Protein AF-A0A0C3A5I0-F1 (afdb_monomer_lite)

Secondary structure (DSSP, 8-state):
---SSTT-----SSPP------B-TTSPBPPGGG---TT-------B-TTSSSB------TTS--TTSS----

pLDDT: mean 86.71, std 14.87, range [47.81, 97.94]

Sequence (73 aa):
MCGFGDKDRRPLAPAVVAKMIVRREDNSIVDVDEVDCSFFLVTVDLWSADSVREMNLVMHPSSPADRCAPRSS

InterPro domains:
  IPR037525 Velvet domain [PF11754] (1-69)
  IPR037525 Velvet domain [PS51821] (1-73)
  IPR038491 Velvet domain superfamily [G3DSA:2.60.40.3960] (1-70)

Radius of gyration: 20.88 Å; chains: 1; bounding box: 53×29×53 Å

Foldseek 3Di:
DQDPDPPRDDDDPPDDDDDDFDADPVRDTDDPVVDDCVPPDDDDFAADPVRPDGDRDDDDPPPPPVPPDDPDD

Structure (mmCIF, N/CA/C/O backbone):
data_AF-A0A0C3A5I0-F1
#
_entry.id   AF-A0A0C3A5I0-F1
#
loop_
_atom_site.group_PDB
_atom_site.id
_atom_site.type_symbol
_atom_site.label_atom_id
_atom_site.label_alt_id
_atom_site.label_comp_id
_atom_site.label_asym_id
_atom_site.label_entity_id
_atom_site.label_seq_id
_atom_site.pdbx_PDB_ins_code
_atom_site.Cartn_x
_atom_site.Cartn_y
_atom_site.Cartn_z
_atom_site.occupancy
_atom_site.B_iso_or_equiv
_atom_site.auth_seq_id
_atom_site.auth_comp_id
_atom_site.auth_asym_id
_atom_site.auth_atom_id
_atom_site.pdbx_PDB_model_num
ATOM 1 N N . MET A 1 1 ? 7.188 -0.804 -18.452 1.00 78.38 1 MET A N 1
ATOM 2 C CA . MET A 1 1 ? 7.400 0.659 -18.497 1.00 78.38 1 MET A CA 1
ATOM 3 C C . MET A 1 1 ? 6.209 1.268 -19.222 1.00 78.38 1 MET A C 1
ATOM 5 O O . MET A 1 1 ? 5.893 0.777 -20.295 1.00 78.38 1 MET A O 1
ATOM 9 N N . CYS A 1 2 ? 5.544 2.269 -18.640 1.00 84.06 2 CYS A N 1
ATOM 10 C CA . CYS A 1 2 ? 4.372 2.943 -19.234 1.00 84.06 2 CYS A CA 1
ATOM 11 C C . CYS A 1 2 ? 4.751 4.074 -20.215 1.00 84.06 2 CYS A C 1
ATOM 13 O O . CYS A 1 2 ? 3.893 4.693 -20.831 1.00 84.06 2 CYS A O 1
ATOM 15 N N . GLY A 1 3 ? 6.055 4.321 -20.389 1.00 85.25 3 GLY A N 1
ATOM 16 C CA . GLY A 1 3 ? 6.585 5.341 -21.290 1.00 85.25 3 GLY A CA 1
ATOM 17 C C . GLY A 1 3 ? 6.365 6.767 -20.779 1.00 85.25 3 GLY A C 1
ATOM 18 O O . GLY A 1 3 ? 6.015 6.980 -19.623 1.00 85.25 3 GLY A O 1
ATOM 19 N N . PHE A 1 4 ? 6.603 7.739 -21.660 1.00 84.88 4 PHE A N 1
ATOM 20 C CA . PHE A 1 4 ? 6.475 9.177 -21.378 1.00 84.88 4 PHE A CA 1
ATOM 21 C C . PHE A 1 4 ? 5.173 9.791 -21.923 1.00 84.88 4 PHE A C 1
ATOM 23 O O . PHE A 1 4 ? 4.979 10.998 -21.835 1.00 84.88 4 PHE A O 1
ATOM 30 N N . GLY A 1 5 ? 4.303 8.983 -22.535 1.00 80.38 5 GLY A N 1
ATOM 31 C CA . GLY A 1 5 ? 3.024 9.431 -23.086 1.00 80.38 5 GLY A CA 1
ATOM 32 C C . GLY A 1 5 ? 1.843 8.945 -22.249 1.00 80.38 5 GLY A C 1
ATOM 33 O O . GLY A 1 5 ? 1.886 7.862 -21.679 1.00 80.38 5 GLY A O 1
ATOM 34 N N . ASP A 1 6 ? 0.745 9.701 -22.241 1.00 80.62 6 ASP A N 1
ATOM 35 C CA . ASP A 1 6 ? -0.427 9.404 -21.399 1.00 80.62 6 ASP A CA 1
ATOM 36 C C . ASP A 1 6 ? -1.331 8.268 -21.905 1.00 80.62 6 ASP A C 1
ATOM 38 O O . ASP A 1 6 ? -2.275 7.873 -21.221 1.00 80.62 6 ASP A O 1
ATOM 42 N N . LYS A 1 7 ? -1.066 7.738 -23.104 1.00 84.81 7 LYS A N 1
ATOM 43 C CA . LYS A 1 7 ? -1.931 6.744 -23.760 1.00 84.81 7 LYS A CA 1
ATOM 44 C C . LYS A 1 7 ? -1.851 5.345 -23.149 1.00 84.81 7 LYS A C 1
ATOM 46 O O . LYS A 1 7 ? -2.792 4.577 -23.319 1.00 84.81 7 LYS A O 1
ATOM 51 N N . ASP A 1 8 ? -0.754 5.009 -22.473 1.00 84.81 8 ASP A N 1
ATOM 52 C CA . ASP A 1 8 ? -0.524 3.6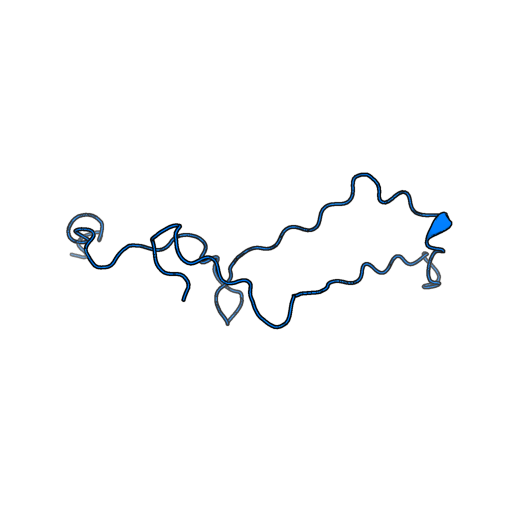73 -21.920 1.00 84.81 8 ASP A CA 1
ATOM 53 C C . ASP A 1 8 ? -0.329 3.733 -20.403 1.00 84.81 8 ASP A C 1
ATOM 55 O O . ASP A 1 8 ? 0.789 3.779 -19.897 1.00 84.81 8 ASP A O 1
ATOM 59 N N . ARG A 1 9 ? -1.435 3.749 -19.653 1.00 88.38 9 ARG A N 1
ATOM 60 C CA . ARG A 1 9 ? -1.401 3.656 -18.189 1.00 88.38 9 ARG A CA 1
ATOM 61 C C . ARG A 1 9 ? -1.631 2.210 -17.764 1.00 88.38 9 ARG A C 1
ATOM 63 O O . ARG A 1 9 ? -2.755 1.719 -17.807 1.00 88.38 9 ARG A O 1
ATOM 70 N N . ARG A 1 10 ? -0.562 1.536 -17.327 1.00 91.50 10 ARG A N 1
ATOM 71 C CA . ARG A 1 10 ? -0.621 0.182 -16.754 1.00 91.50 10 ARG A CA 1
ATOM 72 C C . ARG A 1 10 ? -0.388 0.254 -15.244 1.00 91.50 10 ARG A C 1
ATOM 74 O O . ARG A 1 10 ? 0.695 0.681 -14.836 1.00 91.50 10 ARG A O 1
ATOM 81 N N . PRO A 1 11 ? -1.368 -0.138 -14.414 1.00 91.06 11 PRO A N 1
ATOM 82 C CA . PRO A 1 11 ? -1.157 -0.282 -12.980 1.00 91.06 11 PRO A CA 1
ATOM 83 C C . PRO A 1 11 ? -0.058 -1.305 -12.681 1.00 91.06 11 PRO A C 1
ATOM 85 O O . PRO A 1 11 ? 0.165 -2.234 -13.462 1.00 91.06 11 PRO A O 1
ATOM 88 N N . LEU A 1 12 ? 0.604 -1.157 -11.533 1.00 90.75 12 LEU A N 1
ATOM 89 C CA . LEU A 1 12 ? 1.506 -2.189 -11.035 1.00 90.75 12 LEU A CA 1
ATOM 90 C C . LEU A 1 12 ? 0.693 -3.454 -10.712 1.00 90.75 12 LEU A C 1
ATOM 92 O O . LEU A 1 12 ? -0.370 -3.367 -10.095 1.00 90.75 12 LEU A O 1
ATOM 96 N N . ALA A 1 13 ? 1.189 -4.612 -11.145 1.00 90.94 13 ALA A N 1
ATOM 97 C CA . ALA A 1 13 ? 0.584 -5.908 -10.869 1.00 90.94 13 ALA A CA 1
ATOM 98 C C . ALA A 1 13 ? 1.596 -6.797 -10.124 1.00 90.94 13 ALA A C 1
ATOM 100 O O . ALA A 1 13 ? 2.726 -6.935 -10.601 1.00 90.94 13 ALA A O 1
ATOM 101 N N . PRO A 1 14 ? 1.210 -7.422 -8.998 1.00 93.62 14 PRO A N 1
ATOM 102 C CA . PRO A 1 14 ? -0.084 -7.302 -8.316 1.00 93.62 14 PRO A CA 1
ATOM 103 C C . PRO A 1 14 ? -0.298 -5.914 -7.684 1.00 93.62 14 PRO A C 1
ATOM 105 O O . PRO A 1 14 ? 0.648 -5.148 -7.508 1.00 93.62 14 PRO A O 1
ATOM 108 N N . ALA A 1 15 ? -1.550 -5.595 -7.343 1.00 93.75 15 ALA A N 1
ATOM 109 C CA . ALA A 1 15 ? -1.862 -4.376 -6.604 1.00 93.75 15 ALA A CA 1
ATOM 110 C C . ALA A 1 15 ? -1.160 -4.384 -5.239 1.00 93.75 15 ALA A C 1
ATOM 112 O O . ALA A 1 15 ? -1.139 -5.403 -4.544 1.00 93.75 15 ALA A O 1
ATOM 113 N N . VAL A 1 16 ? -0.608 -3.238 -4.849 1.00 92.88 16 VAL A N 1
ATOM 114 C CA . VAL A 1 16 ? 0.001 -3.063 -3.529 1.00 92.88 16 VAL A CA 1
ATOM 115 C C . VAL A 1 16 ? -1.109 -2.816 -2.512 1.00 92.88 16 VAL A C 1
ATOM 117 O O . VAL A 1 16 ? -1.941 -1.931 -2.699 1.00 92.88 16 VAL A O 1
ATOM 120 N N . VAL A 1 17 ? -1.115 -3.599 -1.434 1.00 94.94 17 VAL A N 1
ATOM 121 C CA . VAL A 1 17 ? -2.079 -3.481 -0.335 1.00 94.94 17 VAL A CA 1
ATOM 122 C C . VAL A 1 17 ? -1.304 -3.314 0.965 1.00 94.94 17 VAL A C 1
ATOM 124 O O . VAL A 1 17 ? -0.436 -4.127 1.279 1.00 94.94 17 VAL A O 1
ATOM 127 N N . ALA A 1 18 ? -1.629 -2.271 1.725 1.00 94.75 18 ALA A N 1
ATOM 128 C CA . ALA A 1 18 ? -1.086 -2.032 3.056 1.00 94.75 18 ALA A CA 1
ATOM 129 C C . ALA A 1 18 ? -2.172 -2.257 4.116 1.00 94.75 18 ALA A C 1
ATOM 131 O O . ALA A 1 18 ? -3.340 -1.939 3.896 1.00 94.75 18 ALA A O 1
ATOM 132 N N . LYS A 1 19 ? -1.782 -2.791 5.278 1.00 95.00 19 LYS A N 1
ATOM 133 C CA . LYS A 1 19 ? -2.661 -2.974 6.439 1.00 95.00 19 LYS A CA 1
ATOM 134 C C . LYS A 1 19 ? -2.176 -2.090 7.582 1.00 95.00 19 LYS A C 1
ATOM 136 O O . LYS A 1 19 ? -1.061 -2.273 8.062 1.00 95.00 19 LYS A O 1
ATOM 141 N N . MET A 1 20 ? -3.027 -1.179 8.043 1.00 95.06 20 MET A N 1
ATOM 142 C CA . MET A 1 20 ? -2.787 -0.438 9.279 1.00 95.06 20 MET A CA 1
ATOM 143 C C . MET A 1 20 ? -3.043 -1.350 10.485 1.00 95.06 20 MET A C 1
ATOM 145 O O . MET A 1 20 ? -4.036 -2.078 10.519 1.00 95.06 20 MET A O 1
ATOM 149 N N . ILE A 1 21 ? -2.142 -1.325 11.467 1.00 96.19 21 ILE A N 1
ATOM 150 C CA . ILE A 1 21 ? -2.297 -2.046 12.733 1.00 96.19 21 ILE A CA 1
ATOM 151 C C . ILE A 1 21 ? -2.196 -1.023 13.858 1.00 96.19 21 ILE A C 1
ATOM 153 O O . ILE A 1 21 ? -1.140 -0.425 14.047 1.00 96.19 21 ILE A O 1
ATOM 157 N N . VAL A 1 22 ? -3.284 -0.850 14.606 1.00 96.62 22 VAL A N 1
ATOM 158 C CA . VAL A 1 22 ? -3.340 0.033 15.775 1.00 96.62 22 VAL A CA 1
ATOM 159 C C . VAL A 1 22 ? -3.297 -0.829 17.033 1.00 96.62 22 VAL A C 1
ATOM 161 O O . VAL A 1 22 ? -4.032 -1.814 17.142 1.00 96.62 22 VAL A O 1
ATOM 164 N N . ARG A 1 23 ? -2.404 -0.488 17.965 1.00 97.94 23 ARG A N 1
ATOM 165 C CA . ARG A 1 23 ? -2.220 -1.209 19.229 1.00 97.94 23 ARG A CA 1
ATOM 166 C C . ARG A 1 23 ? -2.336 -0.265 20.415 1.00 97.94 23 ARG A C 1
ATOM 168 O O . ARG A 1 23 ? -1.919 0.887 20.320 1.00 97.94 23 ARG A O 1
ATOM 175 N N . ARG A 1 24 ? -2.865 -0.776 21.526 1.00 96.38 24 ARG A N 1
ATOM 176 C CA . ARG A 1 24 ? -2.827 -0.114 22.837 1.00 96.38 24 ARG A CA 1
ATOM 177 C C . ARG A 1 24 ? -1.450 -0.306 23.489 1.00 96.38 24 ARG A C 1
ATOM 179 O O . ARG A 1 24 ? -0.625 -1.078 22.997 1.00 96.38 24 ARG A O 1
ATOM 186 N N . GLU A 1 25 ? -1.204 0.373 24.610 1.00 97.06 25 GLU A N 1
ATOM 187 C CA . GLU A 1 25 ? 0.065 0.280 25.359 1.00 97.06 25 GLU A CA 1
ATOM 188 C C . GLU A 1 25 ? 0.386 -1.149 25.828 1.00 97.06 25 GLU A C 1
ATOM 190 O O . GLU A 1 25 ? 1.549 -1.543 25.892 1.00 97.06 25 GLU A O 1
ATOM 195 N N . ASP A 1 26 ? -0.643 -1.959 26.085 1.00 97.31 26 ASP A N 1
ATOM 196 C CA . ASP A 1 26 ? -0.523 -3.371 26.465 1.00 97.31 26 ASP A CA 1
ATOM 197 C C . ASP A 1 26 ? -0.305 -4.328 25.271 1.00 97.31 26 ASP A C 1
ATOM 199 O O . ASP A 1 26 ? -0.294 -5.545 25.448 1.00 97.31 26 ASP A O 1
ATOM 203 N N . ASN A 1 27 ? -0.102 -3.794 24.059 1.00 97.00 27 ASN A N 1
ATOM 204 C CA . ASN A 1 27 ? -0.001 -4.501 22.775 1.00 97.00 27 ASN A CA 1
ATOM 205 C C . ASN A 1 27 ? -1.283 -5.172 22.250 1.00 97.00 27 ASN A C 1
ATOM 207 O O . ASN A 1 27 ? -1.222 -5.823 21.199 1.00 97.00 27 ASN A O 1
ATOM 211 N N . SER A 1 28 ? -2.435 -5.005 22.900 1.00 97.69 28 SER A N 1
ATOM 212 C CA . SER A 1 28 ? -3.711 -5.465 22.342 1.00 97.69 28 SER A CA 1
ATOM 213 C C . SER A 1 28 ? -4.083 -4.680 21.078 1.00 97.69 28 SER A C 1
ATOM 215 O O . SER A 1 28 ? -3.717 -3.513 20.916 1.00 97.69 28 SER A O 1
ATOM 217 N N . ILE A 1 29 ? -4.781 -5.338 20.146 1.00 97.94 29 ILE A N 1
ATOM 218 C CA . ILE A 1 29 ? -5.258 -4.714 18.904 1.00 97.94 29 ILE A CA 1
ATOM 219 C C . ILE A 1 29 ? -6.514 -3.902 19.225 1.00 97.94 29 ILE A C 1
ATOM 221 O O . ILE A 1 29 ? -7.421 -4.412 19.879 1.00 97.94 29 ILE A O 1
ATOM 225 N N . VAL A 1 30 ? -6.554 -2.654 18.760 1.00 97.75 30 VAL A N 1
ATOM 226 C CA . VAL A 1 30 ? -7.734 -1.787 18.885 1.00 97.75 30 VAL A CA 1
ATOM 227 C C . VAL A 1 30 ? -8.818 -2.252 17.911 1.00 97.75 30 VAL A C 1
ATOM 229 O O . VAL A 1 30 ? -8.504 -2.640 16.783 1.00 97.75 30 VAL A O 1
ATOM 232 N N . ASP A 1 31 ? -10.078 -2.222 18.347 1.00 96.44 31 ASP A N 1
ATOM 233 C CA . ASP A 1 31 ? -11.218 -2.523 17.480 1.00 96.44 31 ASP A CA 1
ATOM 234 C C . ASP A 1 31 ? -11.311 -1.495 16.339 1.00 96.44 31 ASP A C 1
ATOM 236 O O . ASP A 1 31 ? -11.019 -0.313 16.520 1.00 96.44 31 ASP A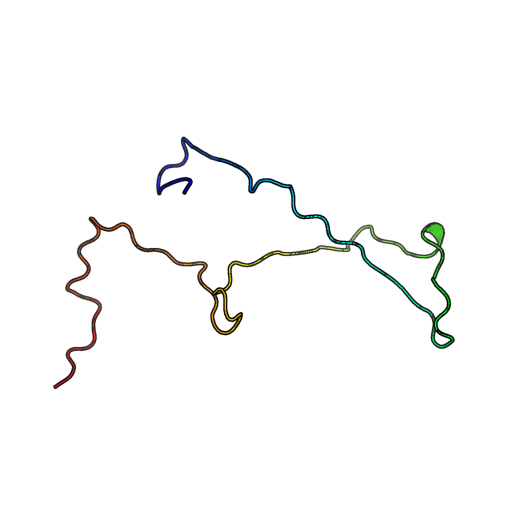 O 1
ATOM 240 N N . VAL A 1 32 ? -11.696 -1.941 15.145 1.00 94.31 32 VAL A N 1
ATOM 241 C CA . VAL A 1 32 ? -11.801 -1.068 13.968 1.00 94.31 32 VAL A CA 1
ATOM 242 C C . VAL A 1 32 ? -12.871 0.004 14.174 1.00 94.31 32 VAL A C 1
ATOM 244 O O . VAL A 1 32 ? -12.669 1.137 13.742 1.00 94.31 32 VAL A O 1
ATOM 247 N N . ASP A 1 33 ? -13.954 -0.317 14.883 1.00 96.00 33 ASP A N 1
ATOM 248 C CA . ASP A 1 33 ? -15.056 0.616 15.141 1.00 96.00 33 ASP A CA 1
ATOM 249 C C . ASP A 1 33 ? -14.668 1.732 16.134 1.00 96.00 33 ASP A C 1
ATOM 251 O O . ASP A 1 33 ? -15.346 2.756 16.222 1.00 96.00 33 ASP A O 1
ATOM 255 N N . GLU A 1 34 ? -13.553 1.576 16.859 1.00 96.00 34 GLU A N 1
ATOM 256 C CA . GLU A 1 34 ? -13.000 2.598 17.759 1.00 96.00 34 GLU A CA 1
ATOM 257 C C . GLU A 1 34 ? -12.085 3.610 17.035 1.00 96.00 34 GLU A C 1
ATOM 259 O O . GLU A 1 34 ? -11.663 4.598 17.642 1.00 96.00 34 GLU A O 1
ATOM 264 N N . VAL A 1 35 ? -11.757 3.394 15.751 1.00 95.31 35 VAL A N 1
ATOM 265 C CA . VAL A 1 35 ? -10.797 4.220 14.997 1.00 95.31 35 VAL A CA 1
ATOM 266 C C . VAL A 1 35 ? -11.487 4.977 13.862 1.00 95.31 35 VAL A C 1
ATOM 268 O O . VAL A 1 35 ? -11.791 4.413 12.810 1.00 95.31 35 VAL A O 1
ATOM 271 N N . ASP A 1 36 ? -11.646 6.295 14.019 1.00 95.75 36 ASP A N 1
ATOM 272 C CA . ASP A 1 36 ? -12.083 7.158 12.915 1.00 95.75 36 ASP A CA 1
ATOM 273 C C . ASP A 1 36 ? -10.971 7.299 11.862 1.00 95.75 36 ASP A C 1
ATOM 275 O O . ASP A 1 36 ? -9.996 8.034 12.030 1.00 95.75 36 ASP A O 1
ATOM 279 N N . CYS A 1 37 ? -11.133 6.575 10.756 1.00 94.69 37 CYS A N 1
ATOM 280 C CA . CYS A 1 37 ? -10.189 6.553 9.642 1.00 94.69 37 CYS A CA 1
ATOM 281 C C . CYS A 1 37 ? -10.499 7.601 8.558 1.00 94.69 37 CYS A C 1
ATOM 283 O O . CYS A 1 37 ? -9.818 7.617 7.532 1.00 94.69 37 CYS A O 1
ATOM 285 N N . SER A 1 38 ? -11.508 8.465 8.742 1.00 96.44 38 SER A N 1
ATOM 286 C CA . SER A 1 38 ? -12.053 9.334 7.680 1.00 96.44 38 SER A CA 1
ATOM 287 C C . SER A 1 38 ? -11.018 10.251 7.019 1.00 96.44 38 SER A C 1
ATOM 289 O O . SER A 1 38 ? -11.169 10.618 5.855 1.00 96.44 38 SER A O 1
ATOM 291 N N . PHE A 1 39 ? -9.956 10.609 7.744 1.00 96.00 39 PHE A N 1
ATOM 292 C CA . PHE A 1 39 ? -8.901 11.509 7.267 1.00 96.00 39 PHE A CA 1
ATOM 293 C C . PHE A 1 39 ? -7.542 10.831 7.081 1.00 96.00 39 PHE A C 1
ATOM 295 O O . PHE A 1 39 ? -6.539 11.509 6.855 1.00 96.00 39 PHE A O 1
ATOM 302 N N . PHE A 1 40 ? -7.474 9.506 7.195 1.00 95.19 40 PHE A N 1
ATOM 303 C CA . PHE A 1 40 ? -6.207 8.799 7.070 1.00 95.19 4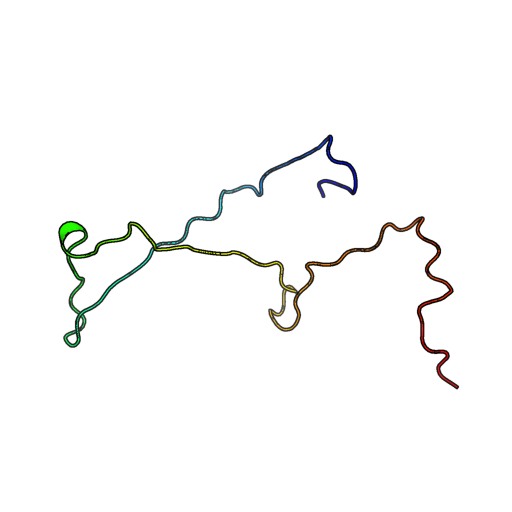0 PHE A CA 1
ATOM 304 C C . PHE A 1 40 ? -5.853 8.645 5.592 1.00 95.19 40 PHE A C 1
ATOM 306 O O . PHE A 1 40 ? -6.659 8.201 4.777 1.00 95.19 40 PHE A O 1
ATOM 313 N N . LEU A 1 41 ? -4.620 9.011 5.249 1.00 96.62 41 LEU A N 1
ATOM 314 C CA . LEU A 1 41 ? -4.090 8.930 3.895 1.00 96.62 41 LEU A CA 1
ATOM 315 C C . LEU A 1 41 ? -2.795 8.127 3.911 1.00 96.62 41 LEU A C 1
ATOM 317 O O . LEU A 1 41 ? -1.929 8.340 4.757 1.00 96.62 41 LEU A O 1
ATOM 321 N N . VAL A 1 42 ? -2.659 7.229 2.940 1.00 95.44 42 VAL A N 1
ATOM 322 C CA . VAL A 1 42 ? -1.405 6.532 2.657 1.00 95.44 42 VAL A CA 1
ATOM 323 C C . VAL A 1 42 ? -0.898 7.040 1.321 1.00 95.44 42 VAL A C 1
ATOM 325 O O . VAL A 1 42 ? -1.587 6.934 0.306 1.00 95.44 42 VAL A O 1
ATOM 328 N N . THR A 1 43 ? 0.304 7.599 1.326 1.00 95.81 43 THR A N 1
ATOM 329 C CA . THR A 1 43 ? 1.013 7.999 0.114 1.00 95.81 43 THR A CA 1
ATOM 330 C C . THR A 1 43 ? 2.065 6.955 -0.232 1.00 95.81 43 THR A C 1
ATOM 332 O O . THR A 1 43 ? 2.565 6.228 0.627 1.00 95.81 43 THR A O 1
ATOM 335 N N . VAL A 1 44 ? 2.377 6.857 -1.518 1.00 94.25 44 VAL A N 1
ATOM 336 C CA . VAL A 1 44 ? 3.430 5.988 -2.041 1.00 94.25 44 VAL A CA 1
ATOM 337 C C . VAL A 1 44 ? 4.378 6.837 -2.860 1.00 94.25 44 VAL A C 1
ATOM 339 O O . VAL A 1 44 ? 3.941 7.779 -3.521 1.00 94.25 44 VAL A O 1
ATOM 342 N N . ASP A 1 45 ? 5.655 6.485 -2.813 1.00 95.50 45 ASP A N 1
ATOM 343 C CA . ASP A 1 45 ? 6.698 7.215 -3.512 1.00 95.50 45 ASP A CA 1
ATOM 344 C C . ASP A 1 45 ? 7.692 6.259 -4.172 1.00 95.50 45 ASP A C 1
ATOM 346 O O . ASP A 1 45 ? 7.831 5.108 -3.740 1.00 95.50 45 ASP A O 1
ATOM 350 N N . LEU A 1 46 ? 8.356 6.697 -5.244 1.00 95.12 46 LEU A N 1
ATOM 351 C CA . LEU A 1 46 ? 9.264 5.834 -5.995 1.00 95.12 46 LEU A CA 1
ATOM 352 C C . LEU A 1 46 ? 10.690 5.930 -5.453 1.00 95.12 46 LEU A C 1
ATOM 354 O O . LEU A 1 46 ? 11.333 6.973 -5.538 1.00 95.12 46 LEU A O 1
ATOM 358 N N . TRP A 1 47 ? 11.215 4.800 -4.987 1.00 96.44 47 TRP A N 1
ATOM 359 C CA . TRP A 1 47 ? 12.567 4.691 -4.447 1.00 96.44 47 TRP A CA 1
ATOM 360 C C . TRP A 1 47 ? 13.446 3.764 -5.282 1.00 96.44 47 TRP A C 1
ATOM 362 O O . TRP A 1 47 ? 12.983 2.877 -6.001 1.00 96.44 47 TRP A O 1
ATOM 372 N N . SER A 1 48 ? 14.751 3.984 -5.170 1.00 96.25 48 SER A N 1
ATOM 373 C CA . SER A 1 48 ? 15.776 3.044 -5.622 1.00 96.25 48 SER A CA 1
ATOM 374 C C . SER A 1 48 ? 15.646 1.698 -4.903 1.00 96.25 48 SER A C 1
ATOM 376 O O . SER A 1 48 ? 15.110 1.609 -3.802 1.00 96.25 48 SER A O 1
ATOM 378 N N . ALA A 1 49 ? 16.139 0.628 -5.529 1.00 96.19 49 ALA A N 1
ATOM 379 C CA . ALA A 1 49 ? 16.004 -0.729 -4.996 1.00 96.19 49 ALA A CA 1
ATOM 380 C C . ALA A 1 49 ? 16.708 -0.931 -3.639 1.00 96.19 49 ALA A C 1
ATOM 382 O O . ALA A 1 49 ? 16.303 -1.786 -2.859 1.00 96.19 49 ALA A O 1
ATOM 383 N N . ASP A 1 50 ? 17.741 -0.135 -3.353 1.00 96.75 50 ASP A N 1
ATOM 384 C CA . ASP A 1 50 ? 18.441 -0.082 -2.066 1.00 96.75 50 ASP A CA 1
ATOM 385 C C . ASP A 1 50 ? 17.745 0.832 -1.038 1.00 96.75 50 ASP A C 1
ATOM 387 O O . ASP A 1 50 ? 18.184 0.911 0.105 1.00 96.75 50 ASP A O 1
ATOM 391 N N . SER A 1 51 ? 16.641 1.487 -1.416 1.00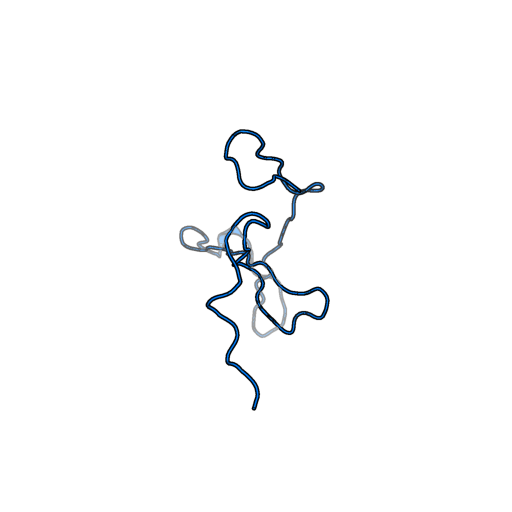 94.44 51 SER A N 1
ATOM 392 C CA . SER A 1 51 ? 15.875 2.431 -0.592 1.00 94.44 51 SER A CA 1
ATOM 393 C C . SER A 1 51 ? 16.688 3.635 -0.097 1.00 94.44 51 SER A C 1
ATOM 395 O O . SER A 1 51 ? 16.377 4.203 0.945 1.00 94.44 51 SER A O 1
ATOM 397 N N . VAL A 1 52 ? 17.729 4.046 -0.832 1.00 96.31 52 VAL A N 1
ATOM 398 C CA . VAL A 1 52 ? 18.613 5.152 -0.408 1.00 96.31 52 VAL A CA 1
ATOM 399 C C . VAL A 1 52 ? 18.211 6.490 -1.030 1.00 96.31 52 VAL A C 1
ATOM 401 O O . VAL A 1 52 ? 18.422 7.544 -0.435 1.00 96.31 52 VAL A O 1
ATOM 404 N N . ARG A 1 53 ? 17.657 6.472 -2.246 1.00 95.75 53 ARG A N 1
ATOM 405 C CA . ARG A 1 53 ? 17.330 7.678 -3.028 1.00 95.75 53 ARG A CA 1
ATOM 406 C C . ARG A 1 53 ? 15.957 7.594 -3.686 1.00 95.75 53 ARG A C 1
ATOM 408 O O . ARG A 1 53 ? 15.635 6.561 -4.280 1.00 95.75 53 ARG A O 1
ATOM 415 N N . GLU A 1 54 ? 15.224 8.702 -3.659 1.00 95.94 54 GLU A N 1
ATOM 416 C CA . GLU A 1 54 ? 13.991 8.918 -4.424 1.00 95.94 54 GLU A CA 1
ATOM 417 C C . GLU A 1 54 ? 14.275 9.019 -5.930 1.00 95.94 54 GLU A C 1
ATOM 419 O O . GLU A 1 54 ? 15.298 9.559 -6.357 1.00 95.94 54 GLU A O 1
ATOM 424 N N . MET A 1 55 ? 13.361 8.490 -6.742 1.00 94.88 55 MET A N 1
ATOM 425 C CA . MET A 1 55 ? 13.520 8.321 -8.193 1.00 94.88 55 MET A CA 1
ATOM 426 C C . MET A 1 55 ? 12.295 8.819 -8.981 1.00 94.88 55 MET A C 1
ATOM 428 O O . MET A 1 55 ? 12.026 8.353 -10.086 1.00 94.88 55 MET A O 1
ATOM 432 N N . ASN A 1 56 ? 11.548 9.783 -8.433 1.00 93.75 56 ASN A N 1
ATOM 433 C CA . ASN A 1 56 ? 10.315 10.314 -9.035 1.00 93.75 56 ASN A CA 1
ATOM 434 C C . ASN A 1 56 ? 10.513 11.094 -10.342 1.00 93.75 56 ASN A C 1
ATOM 436 O O . ASN A 1 56 ? 9.564 11.287 -11.102 1.00 93.75 56 ASN A O 1
ATOM 440 N N . LEU A 1 57 ? 11.731 11.568 -10.608 1.00 91.25 57 LEU A N 1
ATOM 441 C CA . LEU A 1 57 ? 12.050 12.369 -11.784 1.00 91.25 57 LEU A CA 1
ATOM 442 C C . LEU A 1 57 ? 12.813 11.530 -12.806 1.00 91.25 57 LEU A C 1
ATOM 444 O O . LEU A 1 57 ? 13.872 10.978 -12.514 1.00 91.25 57 LEU A O 1
ATOM 448 N N . VAL A 1 58 ? 12.292 11.479 -14.030 1.00 88.44 58 VAL A N 1
ATOM 449 C CA . VAL A 1 58 ? 12.898 10.757 -15.155 1.00 88.44 58 VAL A CA 1
ATOM 450 C C . VAL A 1 58 ? 13.025 11.666 -16.373 1.00 88.44 58 VAL A C 1
ATOM 452 O O . VAL A 1 58 ? 12.173 12.517 -16.622 1.00 88.44 58 VAL A O 1
ATOM 455 N N . MET A 1 59 ? 14.092 11.485 -17.151 1.00 85.56 59 MET A N 1
ATOM 456 C CA . MET A 1 59 ? 14.356 12.273 -18.356 1.00 85.56 59 MET A CA 1
ATOM 457 C C . MET A 1 59 ? 14.072 11.450 -19.613 1.00 85.56 59 MET A C 1
ATOM 459 O O . MET A 1 59 ? 14.486 10.295 -19.711 1.00 85.56 59 MET A O 1
ATOM 463 N N . HIS A 1 60 ? 13.394 12.054 -20.594 1.00 83.62 60 HIS A N 1
ATOM 464 C CA . HIS A 1 60 ? 13.216 11.436 -21.905 1.00 83.62 60 HIS A CA 1
ATOM 465 C C . HIS A 1 60 ? 14.573 11.345 -22.634 1.00 83.62 60 HIS A C 1
ATOM 467 O O . HIS A 1 60 ? 15.288 12.343 -22.688 1.00 83.62 60 HIS A O 1
ATOM 473 N N . PRO A 1 61 ? 14.941 10.202 -23.241 1.00 74.50 61 PRO A N 1
ATOM 474 C CA . PRO A 1 61 ? 16.259 10.027 -23.859 1.00 74.50 61 PRO A CA 1
ATOM 475 C C . PRO A 1 61 ? 16.550 10.995 -25.017 1.00 74.50 61 PRO A C 1
ATOM 477 O O . PRO A 1 61 ? 17.702 11.307 -25.288 1.00 74.50 61 PRO A O 1
ATOM 480 N N . SER A 1 62 ? 15.513 11.476 -25.710 1.00 76.62 62 SER A N 1
ATOM 481 C CA . SER A 1 62 ? 15.643 12.485 -26.778 1.00 76.62 62 SER A CA 1
ATOM 482 C C . SER A 1 62 ? 15.681 13.929 -26.264 1.00 76.62 62 SER A C 1
ATOM 484 O O . SER A 1 62 ? 15.759 14.855 -27.068 1.00 76.62 62 SER A O 1
ATOM 486 N N . SER A 1 63 ? 15.596 14.142 -24.949 1.00 70.31 63 SER A N 1
ATOM 487 C CA . SER A 1 63 ? 15.833 15.455 -24.355 1.00 70.31 63 SER A CA 1
ATOM 488 C C . SER A 1 63 ? 17.327 15.778 -24.466 1.00 70.31 63 SER A C 1
ATOM 490 O O . SER A 1 63 ? 18.145 14.944 -24.079 1.00 70.31 63 SER A O 1
ATOM 492 N N . PRO A 1 64 ? 17.725 16.956 -24.978 1.00 61.50 64 PRO A N 1
ATOM 493 C CA . PRO A 1 64 ? 19.136 17.308 -25.104 1.00 61.50 64 PRO A CA 1
ATOM 494 C C . PRO A 1 64 ? 19.774 17.451 -23.712 1.00 61.50 64 PRO A C 1
ATOM 496 O O . PRO A 1 64 ? 19.638 18.480 -23.053 1.00 61.50 64 PRO A O 1
ATOM 499 N N . ALA A 1 65 ? 20.465 16.402 -23.264 1.00 56.56 65 ALA A N 1
ATOM 500 C CA . ALA A 1 65 ? 21.088 16.298 -21.942 1.00 56.56 65 ALA A CA 1
ATOM 501 C C . ALA A 1 65 ? 22.413 17.082 -21.799 1.00 56.56 65 ALA A C 1
ATOM 503 O O . ALA A 1 65 ? 22.938 17.213 -20.696 1.00 56.56 65 ALA A O 1
ATOM 504 N N . ASP A 1 66 ? 22.934 17.673 -22.877 1.00 51.50 66 ASP A N 1
ATOM 505 C CA . ASP A 1 66 ? 24.281 18.273 -22.923 1.00 51.50 66 ASP A CA 1
ATOM 506 C C . ASP A 1 66 ? 24.464 19.607 -22.172 1.00 51.50 66 ASP A C 1
ATOM 508 O O . ASP A 1 66 ? 25.535 20.211 -22.232 1.00 51.50 66 ASP A O 1
ATOM 512 N N . ARG A 1 67 ? 23.457 20.113 -21.448 1.00 53.84 67 ARG A N 1
ATOM 513 C CA . ARG A 1 67 ? 23.586 21.386 -20.703 1.00 53.84 67 ARG A CA 1
ATOM 514 C C . ARG A 1 67 ? 23.514 21.267 -19.183 1.00 53.84 67 ARG A C 1
ATOM 516 O O . ARG A 1 67 ? 23.745 22.266 -18.509 1.00 53.84 67 ARG A O 1
ATOM 523 N N . CYS A 1 68 ? 23.244 20.080 -18.640 1.00 50.50 68 CYS A N 1
ATOM 524 C CA . CYS A 1 68 ? 23.074 19.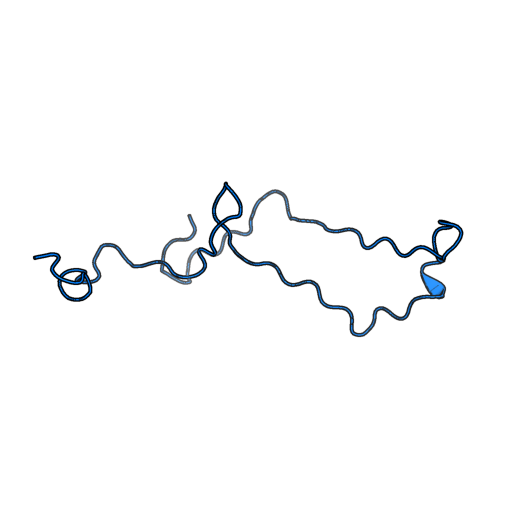872 -17.196 1.00 50.50 68 CYS A CA 1
ATOM 525 C C . CYS A 1 68 ? 24.014 18.800 -16.623 1.00 50.50 68 CYS A C 1
ATOM 527 O O . CYS A 1 68 ? 23.633 18.051 -15.731 1.00 50.50 68 CYS A O 1
ATOM 529 N N . ALA A 1 69 ? 25.260 18.747 -17.093 1.00 53.06 69 ALA A N 1
ATOM 530 C CA . ALA A 1 69 ? 26.349 18.174 -16.307 1.00 53.06 69 ALA A CA 1
ATOM 531 C C . ALA A 1 69 ? 27.273 19.323 -15.872 1.00 53.06 69 ALA A C 1
ATOM 533 O O . ALA A 1 69 ? 27.678 20.114 -16.732 1.00 53.06 69 ALA A O 1
ATOM 534 N N . PRO A 1 70 ? 27.618 19.466 -14.575 1.00 48.84 70 PRO A N 1
ATOM 535 C CA . PRO A 1 70 ? 28.720 20.336 -14.209 1.00 48.84 70 PRO A CA 1
ATOM 536 C C . PRO A 1 70 ? 29.961 19.769 -14.896 1.00 48.84 70 PRO A C 1
ATOM 538 O O . PRO A 1 70 ? 30.293 18.595 -14.733 1.00 48.84 70 PRO A O 1
ATOM 541 N N . ARG A 1 71 ? 30.615 20.588 -15.721 1.00 47.81 71 ARG A N 1
ATOM 542 C CA . ARG A 1 71 ? 31.915 20.243 -16.292 1.00 47.81 71 ARG A CA 1
ATOM 543 C C . ARG A 1 71 ? 32.870 20.002 -15.123 1.00 47.81 71 ARG A C 1
ATOM 545 O O . ARG A 1 71 ? 33.272 20.959 -14.469 1.00 47.81 71 ARG A O 1
ATOM 552 N N . SER A 1 72 ? 33.192 18.745 -14.838 1.00 52.41 72 SER A N 1
ATOM 553 C CA . SER A 1 72 ? 34.314 18.407 -13.969 1.00 52.41 72 SER A CA 1
ATOM 554 C C . SER A 1 72 ? 35.592 18.805 -14.704 1.00 52.41 72 SER A C 1
ATOM 556 O O . SER A 1 72 ? 35.884 18.251 -15.767 1.00 52.41 72 SER A O 1
ATOM 558 N N . SER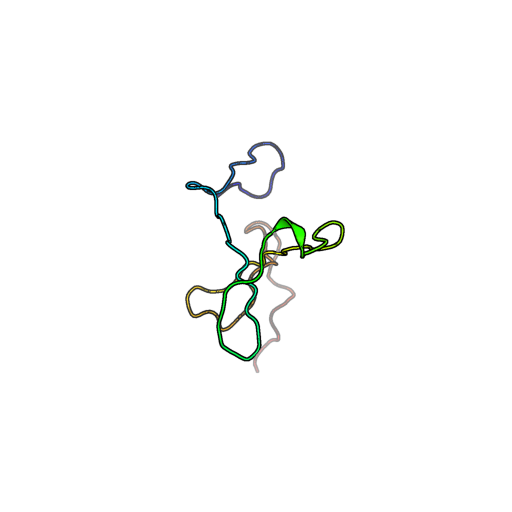 A 1 73 ? 36.272 19.820 -14.175 1.00 50.16 73 SER A N 1
ATOM 559 C CA . SER A 1 73 ? 37.642 20.210 -14.525 1.00 50.16 73 SER A CA 1
ATOM 560 C C . SER A 1 73 ? 38.654 19.178 -14.055 1.00 50.16 73 SER A C 1
ATOM 562 O O . SER A 1 73 ? 38.442 18.679 -12.925 1.00 50.16 73 SER A O 1
#

Organism: NCBI:txid1036808